Protein AF-A0A382EIV2-F1 (afdb_monomer)

Structure (mmCIF, N/CA/C/O backbone):
data_AF-A0A382EIV2-F1
#
_entry.id   AF-A0A382EIV2-F1
#
loop_
_atom_site.group_PDB
_atom_site.id
_atom_site.type_symbol
_atom_site.label_atom_id
_atom_site.label_alt_id
_atom_site.label_comp_id
_atom_site.label_asym_id
_atom_site.label_entity_id
_atom_site.label_seq_id
_atom_site.pdbx_PDB_ins_code
_atom_site.Cartn_x
_atom_site.Cartn_y
_atom_site.Cartn_z
_atom_site.occupancy
_atom_site.B_iso_or_equiv
_atom_site.auth_seq_id
_atom_site.auth_comp_id
_atom_site.auth_asym_id
_atom_site.auth_atom_id
_atom_site.pdbx_PDB_model_num
ATOM 1 N N . MET A 1 1 ? -18.127 0.387 5.994 1.00 49.38 1 MET A N 1
ATOM 2 C CA . MET A 1 1 ? -17.829 1.538 5.119 1.00 49.38 1 MET A CA 1
ATOM 3 C C . MET A 1 1 ? -16.393 1.357 4.674 1.00 49.38 1 MET A C 1
ATOM 5 O O . MET A 1 1 ? -15.523 1.398 5.531 1.00 49.38 1 MET A O 1
ATOM 9 N N . ALA A 1 2 ? -16.163 1.000 3.412 1.00 61.16 2 ALA A N 1
ATOM 10 C CA . ALA A 1 2 ? -14.812 0.908 2.868 1.00 61.16 2 ALA A CA 1
ATOM 11 C C . ALA A 1 2 ? -14.451 2.291 2.322 1.00 61.16 2 ALA A C 1
ATOM 13 O O . ALA A 1 2 ? -15.212 2.850 1.536 1.00 61.16 2 ALA A O 1
ATOM 14 N N . THR A 1 3 ? -13.353 2.863 2.801 1.00 69.94 3 THR A N 1
ATOM 15 C CA . THR A 1 3 ? -12.813 4.113 2.266 1.00 69.94 3 THR A CA 1
ATOM 16 C C . THR A 1 3 ? -11.891 3.739 1.117 1.00 69.94 3 THR A C 1
ATOM 18 O O . THR A 1 3 ? -10.886 3.070 1.343 1.00 69.94 3 THR A O 1
ATOM 21 N N . GLU A 1 4 ? -12.240 4.129 -0.106 1.00 69.50 4 GLU A N 1
ATOM 22 C CA . GLU A 1 4 ? -11.321 4.027 -1.239 1.00 69.50 4 GLU A CA 1
ATOM 23 C C . GLU A 1 4 ? -10.147 4.983 -1.013 1.00 69.50 4 GLU A C 1
ATOM 25 O O . GLU A 1 4 ? -10.331 6.185 -0.810 1.00 69.50 4 GLU A O 1
ATOM 30 N N . ILE A 1 5 ? -8.939 4.424 -0.990 1.00 70.31 5 ILE A N 1
ATOM 31 C CA . ILE A 1 5 ? -7.694 5.182 -0.905 1.00 70.31 5 ILE A CA 1
ATOM 32 C C . ILE A 1 5 ? -7.152 5.272 -2.323 1.00 70.31 5 ILE A C 1
ATOM 34 O O . ILE A 1 5 ? -6.595 4.307 -2.844 1.00 70.31 5 ILE A O 1
ATOM 38 N N . SER A 1 6 ? -7.340 6.428 -2.951 1.00 67.56 6 SER A N 1
ATOM 39 C CA . SER A 1 6 ? -6.693 6.727 -4.223 1.00 67.56 6 SER A CA 1
ATOM 40 C C . SER A 1 6 ? -5.249 7.124 -3.962 1.00 67.56 6 SER A C 1
ATOM 42 O O . SER A 1 6 ? -4.971 7.975 -3.113 1.00 67.56 6 SER A O 1
ATOM 44 N N . VAL A 1 7 ? -4.331 6.514 -4.703 1.00 70.44 7 VAL A N 1
ATOM 45 C CA . VAL A 1 7 ? -2.936 6.951 -4.727 1.00 70.44 7 VAL A CA 1
ATOM 46 C C . VAL A 1 7 ? -2.922 8.379 -5.300 1.00 70.44 7 VAL A C 1
ATOM 48 O O . VAL A 1 7 ? -3.509 8.594 -6.364 1.00 70.44 7 VAL A O 1
A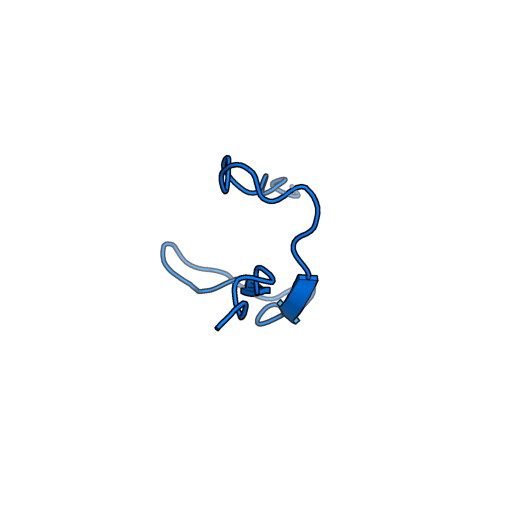TOM 51 N N . PRO A 1 8 ? -2.357 9.375 -4.589 1.00 68.69 8 PRO A N 1
ATOM 52 C CA . PRO A 1 8 ? -2.210 10.722 -5.135 1.00 68.69 8 PRO A CA 1
ATOM 53 C C . PRO A 1 8 ? -1.297 10.683 -6.365 1.00 68.69 8 PRO A C 1
ATOM 55 O O . PRO A 1 8 ? -0.524 9.744 -6.523 1.00 68.69 8 PRO A O 1
ATOM 58 N N . ASP A 1 9 ? -1.385 11.691 -7.232 1.00 68.75 9 ASP A N 1
ATOM 59 C CA . ASP A 1 9 ? -0.556 11.776 -8.437 1.00 68.75 9 ASP A CA 1
ATOM 60 C C . ASP A 1 9 ? 0.935 11.597 -8.088 1.00 68.75 9 ASP A C 1
ATOM 62 O O . ASP A 1 9 ? 1.516 12.385 -7.340 1.00 68.75 9 ASP A O 1
ATOM 66 N N . ILE A 1 10 ? 1.520 10.499 -8.568 1.00 67.69 10 ILE A N 1
ATOM 67 C CA . ILE A 1 10 ? 2.907 10.091 -8.302 1.00 67.69 10 ILE A CA 1
ATOM 68 C C . ILE A 1 10 ? 3.886 10.652 -9.351 1.00 67.69 10 ILE A C 1
ATOM 70 O O . ILE A 1 10 ? 5.083 10.388 -9.258 1.00 67.69 10 ILE A O 1
ATOM 74 N N . GLY A 1 11 ? 3.412 11.463 -10.307 1.00 64.38 11 GLY A N 1
ATOM 75 C CA . GLY A 1 11 ? 4.184 12.012 -11.427 1.00 64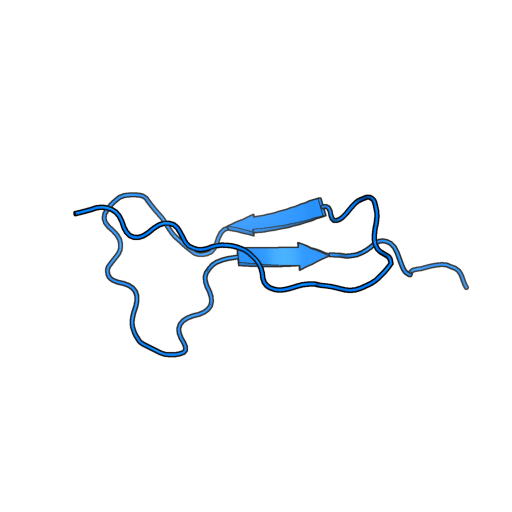.38 11 GLY A CA 1
ATOM 76 C C . GLY A 1 11 ? 4.124 11.160 -12.706 1.00 64.38 11 GLY A C 1
ATOM 77 O O . GLY A 1 11 ? 3.290 10.268 -12.822 1.00 64.38 11 GLY A O 1
ATOM 78 N N . ASP A 1 12 ? 5.036 11.421 -13.656 1.00 59.34 12 ASP A N 1
ATOM 79 C CA . ASP A 1 12 ? 5.198 10.755 -14.975 1.00 59.34 12 ASP A CA 1
ATOM 80 C C . ASP A 1 12 ? 5.612 9.261 -14.910 1.00 59.34 12 ASP A C 1
ATOM 82 O O . ASP A 1 12 ? 6.338 8.748 -15.761 1.00 59.34 12 ASP A O 1
ATOM 86 N N . PHE A 1 13 ? 5.189 8.530 -13.883 1.00 62.69 13 PHE A N 1
ATOM 87 C CA . PHE A 1 13 ? 5.398 7.091 -13.797 1.00 62.69 13 PHE A CA 1
ATOM 88 C C . PHE A 1 13 ? 4.158 6.380 -14.342 1.00 62.69 13 PHE A C 1
ATOM 90 O O . PHE A 1 13 ? 3.219 6.084 -13.610 1.00 62.69 13 PHE A O 1
ATOM 97 N N . GLU A 1 14 ? 4.165 6.094 -15.650 1.00 61.59 14 GLU A N 1
ATOM 98 C CA . GLU A 1 14 ? 3.127 5.294 -16.330 1.00 61.59 14 GLU A CA 1
ATOM 99 C C . GLU A 1 14 ? 2.993 3.879 -15.744 1.00 61.59 14 GLU A C 1
ATOM 101 O O . GLU A 1 14 ? 1.974 3.213 -15.923 1.00 61.59 14 GLU A O 1
ATOM 106 N N . SER A 1 15 ? 4.027 3.385 -15.059 1.00 64.00 15 SER A N 1
ATOM 107 C CA . SER A 1 15 ? 4.055 2.051 -14.463 1.00 64.00 15 SER A CA 1
ATOM 108 C C . SER A 1 15 ? 4.827 2.082 -13.146 1.00 64.00 15 SER A C 1
ATOM 110 O O . SER A 1 15 ? 6.052 2.155 -13.124 1.00 64.00 15 SER A O 1
ATOM 112 N N . VAL A 1 16 ? 4.088 2.055 -12.040 1.00 72.75 16 VAL A N 1
ATOM 113 C CA . VAL A 1 16 ? 4.614 1.793 -10.694 1.00 72.75 16 VAL A CA 1
ATOM 114 C C . VAL A 1 16 ? 4.299 0.364 -10.308 1.00 72.75 16 VAL A C 1
ATOM 116 O O . VAL A 1 16 ? 3.180 -0.105 -10.522 1.00 72.75 16 VAL A O 1
ATOM 119 N N . GLU A 1 17 ? 5.267 -0.305 -9.694 1.00 78.56 17 GLU A N 1
ATOM 120 C CA . GLU A 1 17 ? 5.095 -1.665 -9.211 1.00 78.56 17 GLU A CA 1
ATOM 121 C C . GLU A 1 17 ? 4.890 -1.665 -7.691 1.00 78.56 17 GLU A C 1
ATOM 123 O O . GLU A 1 17 ? 5.532 -0.923 -6.940 1.00 78.56 17 GLU A O 1
ATOM 128 N N . ILE A 1 18 ? 3.9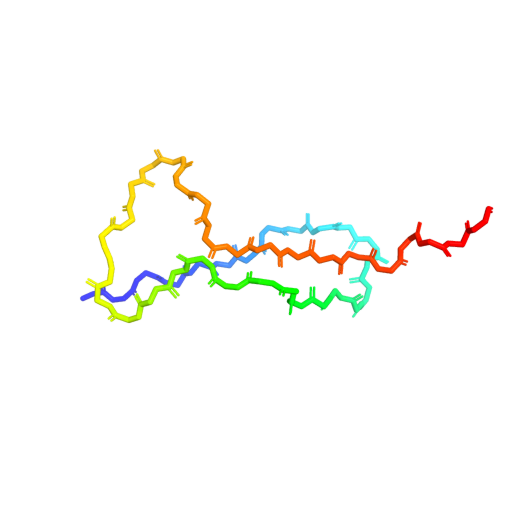39 -2.476 -7.221 1.00 79.12 18 ILE A N 1
ATOM 129 C CA . ILE A 1 18 ? 3.707 -2.672 -5.788 1.00 79.12 18 ILE A CA 1
ATOM 130 C C . ILE A 1 18 ? 4.722 -3.702 -5.303 1.00 79.12 18 ILE A C 1
ATOM 132 O O . ILE A 1 18 ? 4.555 -4.894 -5.557 1.00 79.12 18 ILE A O 1
ATOM 136 N N . ILE A 1 19 ? 5.747 -3.252 -4.584 1.00 82.62 19 ILE A N 1
ATOM 137 C CA . ILE A 1 19 ? 6.782 -4.149 -4.055 1.00 82.62 19 ILE A CA 1
ATOM 138 C C . ILE A 1 19 ? 6.406 -4.738 -2.695 1.00 82.62 19 ILE A C 1
ATOM 140 O O . ILE A 1 19 ? 6.821 -5.848 -2.371 1.00 82.62 19 ILE A O 1
ATOM 144 N N . GLU A 1 20 ? 5.593 -4.034 -1.899 1.00 83.06 20 GLU A N 1
ATOM 145 C CA . GLU A 1 20 ? 5.190 -4.517 -0.578 1.00 83.06 20 GLU A CA 1
ATOM 146 C C . GLU A 1 20 ? 3.835 -3.955 -0.136 1.00 8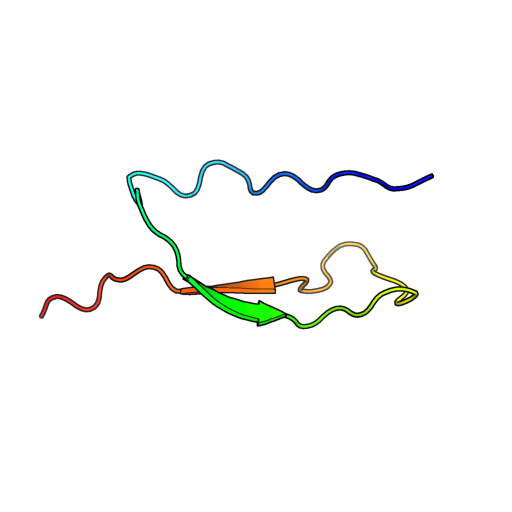3.06 20 GLU A C 1
ATOM 148 O O . GLU A 1 20 ? 3.584 -2.753 -0.207 1.00 83.06 20 GLU A O 1
ATOM 153 N N . ILE A 1 21 ? 2.959 -4.828 0.366 1.00 83.88 21 ILE A N 1
ATOM 154 C CA . ILE A 1 21 ? 1.682 -4.450 0.979 1.00 83.88 21 ILE A CA 1
ATOM 155 C C . ILE A 1 21 ? 1.825 -4.662 2.487 1.00 83.88 21 ILE A C 1
ATOM 157 O O . ILE A 1 21 ? 1.885 -5.801 2.952 1.00 83.88 21 ILE A O 1
ATOM 161 N N . LEU A 1 22 ? 1.864 -3.569 3.251 1.00 82.94 22 LEU A N 1
ATOM 162 C CA . LEU A 1 22 ? 2.022 -3.610 4.710 1.00 82.94 22 LEU A CA 1
ATOM 163 C C . LEU A 1 22 ? 0.690 -3.813 5.443 1.00 82.94 22 LEU A C 1
ATOM 165 O O . LEU A 1 22 ? 0.665 -3.966 6.661 1.00 82.94 22 LEU A O 1
ATOM 169 N N . VAL A 1 23 ? -0.420 -3.852 4.703 1.00 82.38 23 VAL A N 1
ATOM 170 C CA . VAL A 1 23 ? -1.777 -3.933 5.251 1.00 82.38 23 VAL A CA 1
ATOM 171 C C . VAL A 1 23 ? -2.476 -5.228 4.883 1.00 82.38 23 VAL A C 1
ATOM 173 O O . VAL A 1 23 ? -2.259 -5.821 3.827 1.00 82.38 23 VAL A O 1
ATOM 176 N N . LYS A 1 24 ? -3.373 -5.670 5.760 1.00 80.19 24 LYS A N 1
ATOM 177 C CA . LYS A 1 24 ? -4.198 -6.857 5.545 1.00 80.19 24 LYS A CA 1
ATOM 178 C C . LYS A 1 24 ? -5.682 -6.517 5.644 1.00 80.19 24 LYS A C 1
ATOM 180 O O . LYS A 1 24 ? -6.061 -5.541 6.293 1.00 80.19 24 LYS A O 1
ATOM 185 N N . PRO A 1 25 ? -6.559 -7.313 5.012 1.00 78.81 25 PRO A N 1
ATOM 186 C CA . PRO A 1 25 ? -7.994 -7.149 5.193 1.00 78.81 25 PRO A CA 1
ATOM 187 C C . PRO A 1 25 ? -8.361 -7.351 6.671 1.00 78.81 25 PRO A C 1
ATOM 189 O O . PRO A 1 25 ? -8.138 -8.423 7.228 1.00 78.81 25 PRO A O 1
ATOM 192 N N . GLY A 1 26 ? -8.927 -6.313 7.294 1.00 80.38 26 GLY A N 1
ATOM 193 C CA . GLY A 1 26 ? -9.286 -6.301 8.718 1.00 80.38 26 GLY A CA 1
ATOM 194 C C . GLY A 1 26 ? -8.263 -5.623 9.635 1.00 80.38 26 GLY A C 1
ATOM 195 O O . GLY A 1 26 ? -8.518 -5.526 10.834 1.00 80.38 26 GLY A O 1
ATOM 196 N N . ASP A 1 27 ? -7.145 -5.137 9.092 1.00 81.81 27 ASP A N 1
ATOM 197 C CA . ASP A 1 27 ? -6.151 -4.396 9.865 1.00 81.81 27 ASP A CA 1
ATOM 198 C C . ASP A 1 27 ? -6.636 -2.977 10.213 1.00 81.81 27 ASP A C 1
ATOM 200 O O . ASP A 1 27 ? -7.400 -2.357 9.466 1.00 81.81 27 ASP A O 1
ATOM 204 N N . THR A 1 28 ? -6.225 -2.468 11.376 1.00 79.50 28 THR A N 1
ATOM 205 C CA . THR A 1 28 ? -6.656 -1.149 11.867 1.00 79.50 28 THR A CA 1
ATOM 206 C C . THR A 1 28 ? -5.578 -0.118 11.561 1.00 79.50 28 THR A C 1
ATOM 208 O O . THR A 1 28 ? -4.592 -0.010 12.281 1.00 79.50 28 THR A O 1
ATOM 211 N N . ILE A 1 29 ? -5.781 0.656 10.496 1.00 79.25 29 ILE A N 1
ATOM 212 C CA . ILE A 1 29 ? -4.810 1.642 10.006 1.00 79.25 29 ILE A CA 1
ATOM 213 C C . ILE A 1 29 ? -5.036 2.993 10.697 1.00 79.25 29 ILE A C 1
ATOM 215 O O . ILE A 1 29 ? -6.157 3.508 10.719 1.00 79.25 29 ILE A O 1
ATOM 219 N N . ASN A 1 30 ? -3.973 3.586 11.244 1.00 80.25 30 ASN A N 1
ATOM 220 C CA . ASN A 1 30 ? -4.001 4.914 11.861 1.00 80.25 30 ASN A CA 1
ATOM 221 C C . ASN A 1 30 ? -3.539 6.009 10.885 1.00 80.25 30 ASN A C 1
ATOM 223 O O . ASN A 1 30 ? -2.934 5.750 9.846 1.00 80.25 30 ASN A O 1
ATOM 227 N N . LYS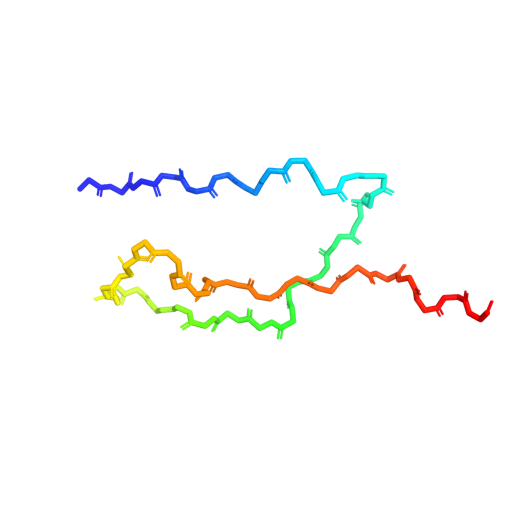 A 1 31 ? -3.796 7.282 11.219 1.00 74.25 31 LYS A N 1
ATOM 228 C CA . LYS A 1 31 ? -3.202 8.403 10.470 1.00 74.25 31 LYS A CA 1
ATOM 229 C C . LYS A 1 31 ? -1.675 8.317 10.568 1.00 74.25 31 LYS A C 1
ATOM 231 O O . LYS A 1 31 ? -1.154 8.368 11.680 1.00 74.25 31 LYS A O 1
ATOM 236 N N . ASN A 1 32 ? -1.006 8.307 9.413 1.00 77.81 32 ASN A N 1
ATOM 237 C CA . ASN A 1 32 ? 0.442 8.127 9.207 1.00 77.81 32 ASN A CA 1
ATOM 238 C C . ASN A 1 32 ? 0.950 6.676 9.181 1.00 77.81 32 ASN A C 1
ATOM 240 O O . ASN A 1 32 ? 2.158 6.491 9.054 1.00 77.81 32 ASN A O 1
ATOM 244 N N . ASP A 1 33 ? 0.081 5.663 9.260 1.00 82.38 33 ASP A N 1
ATOM 245 C CA . ASP A 1 33 ? 0.538 4.284 9.065 1.00 82.38 33 ASP A CA 1
ATOM 246 C C . ASP A 1 33 ? 0.859 4.015 7.582 1.00 82.38 33 ASP A C 1
ATOM 248 O O . ASP A 1 33 ? 0.072 4.402 6.706 1.00 82.38 33 ASP A O 1
ATOM 252 N N . PRO A 1 34 ? 1.999 3.369 7.278 1.00 80.38 34 PRO A N 1
ATOM 253 C CA . PRO A 1 34 ? 2.338 2.969 5.921 1.00 80.38 34 PRO A CA 1
ATOM 254 C C . PRO A 1 34 ? 1.392 1.863 5.442 1.00 80.38 34 PRO A C 1
ATOM 256 O O . PRO A 1 34 ? 1.195 0.854 6.112 1.00 80.38 34 PRO A O 1
ATOM 259 N N . ILE A 1 35 ? 0.806 2.055 4.260 1.00 83.75 35 ILE A N 1
ATOM 260 C CA . ILE A 1 35 ? -0.194 1.134 3.701 1.00 83.75 35 ILE A CA 1
ATOM 261 C C . ILE A 1 35 ? 0.445 0.200 2.671 1.00 83.75 35 ILE A C 1
ATOM 263 O O . ILE A 1 35 ? 0.289 -1.020 2.717 1.00 83.75 35 ILE A O 1
ATOM 267 N N . VAL A 1 36 ? 1.176 0.786 1.727 1.00 82.12 36 VAL A N 1
ATOM 268 C CA . VAL A 1 36 ? 1.776 0.096 0.589 1.00 82.12 36 VAL A CA 1
ATOM 269 C C . VAL A 1 3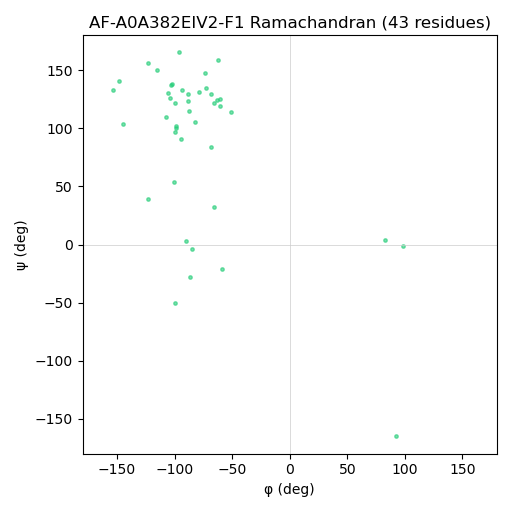6 ? 3.073 0.800 0.217 1.00 82.12 36 VAL A C 1
ATOM 271 O O . VAL A 1 36 ? 3.143 2.031 0.251 1.00 82.12 36 VAL A O 1
ATOM 274 N N . THR A 1 37 ? 4.084 0.020 -0.139 1.00 83.44 37 THR A N 1
ATOM 275 C CA . THR A 1 37 ? 5.328 0.516 -0.716 1.00 83.44 37 THR A CA 1
ATOM 276 C C . THR A 1 37 ? 5.258 0.321 -2.222 1.00 83.44 37 THR A C 1
ATOM 278 O O . THR A 1 37 ? 5.068 -0.793 -2.717 1.00 83.44 37 THR A O 1
ATOM 281 N N . LEU A 1 38 ? 5.393 1.429 -2.942 1.00 80.19 38 LEU A N 1
ATOM 282 C CA . LEU A 1 38 ? 5.451 1.464 -4.396 1.00 80.19 38 LEU A CA 1
ATOM 283 C C . LEU A 1 38 ? 6.898 1.730 -4.797 1.00 80.19 38 LEU A C 1
ATOM 285 O O . LEU A 1 38 ? 7.512 2.664 -4.281 1.00 80.19 38 LEU A O 1
ATOM 289 N N . GLU A 1 39 ? 7.428 0.929 -5.714 1.00 76.25 39 GLU A N 1
ATOM 290 C CA . GLU A 1 39 ? 8.700 1.207 -6.368 1.00 76.25 39 GLU A CA 1
ATOM 291 C C . GLU A 1 39 ? 8.406 1.705 -7.778 1.00 76.25 39 GLU A C 1
ATOM 293 O O . GLU A 1 39 ? 7.645 1.112 -8.544 1.00 76.25 39 GLU A O 1
ATOM 298 N N . SER A 1 40 ? 8.964 2.863 -8.100 1.00 74.75 40 SER A N 1
ATOM 299 C CA . SER A 1 40 ? 8.989 3.358 -9.466 1.00 74.75 40 SER A CA 1
ATOM 300 C C . SER A 1 40 ? 10.303 2.925 -10.087 1.00 74.75 40 SER A C 1
ATOM 302 O O . SER A 1 40 ? 11.355 3.126 -9.476 1.00 74.75 40 SER A O 1
ATOM 304 N N . ASP A 1 41 ? 10.259 2.382 -11.299 1.00 67.81 41 ASP A N 1
ATOM 305 C CA . ASP A 1 41 ? 11.459 2.036 -12.053 1.00 67.81 41 ASP A CA 1
ATOM 306 C C . ASP A 1 41 ? 12.186 3.331 -12.461 1.00 67.81 41 ASP A C 1
ATOM 308 O O . ASP A 1 41 ? 11.965 3.934 -13.510 1.00 67.81 41 ASP A O 1
ATOM 312 N N . LYS A 1 42 ? 12.993 3.860 -11.540 1.00 62.25 42 LYS A N 1
ATOM 313 C CA . LYS A 1 42 ? 13.928 4.959 -11.787 1.00 62.25 42 LYS A CA 1
ATOM 314 C C . LYS A 1 42 ? 15.340 4.530 -11.409 1.00 62.25 42 LYS A C 1
ATOM 316 O O . LYS A 1 42 ? 16.111 5.314 -10.867 1.00 62.25 42 LYS A O 1
ATOM 321 N N . SER A 1 43 ? 15.674 3.279 -11.716 1.00 52.97 43 SER A N 1
ATOM 322 C CA . SER A 1 43 ? 17.044 2.773 -11.695 1.00 52.97 43 SER A CA 1
ATOM 323 C C . SER A 1 43 ? 17.600 2.740 -13.120 1.00 52.97 43 SER A C 1
ATOM 325 O O . SER A 1 43 ? 18.068 1.721 -13.615 1.00 52.97 43 SER A O 1
ATOM 327 N N .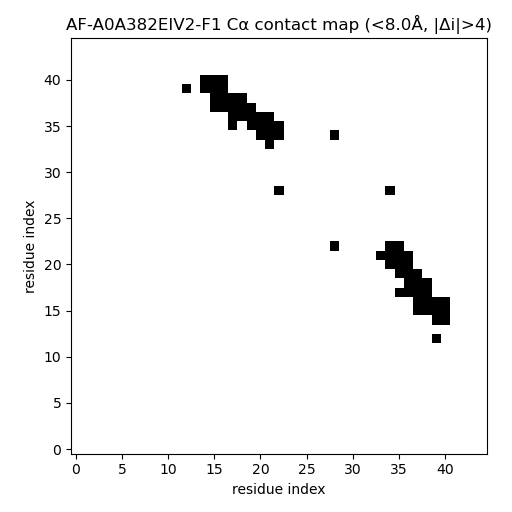 SER A 1 44 ? 17.540 3.877 -13.812 1.00 50.41 44 SER A N 1
ATOM 328 C CA . SER A 1 44 ? 18.421 4.106 -14.954 1.00 50.41 44 SER A CA 1
ATOM 329 C C . SER A 1 44 ? 19.564 4.985 -14.465 1.00 50.41 44 SER A C 1
ATOM 331 O O . SER A 1 44 ? 19.382 6.188 -14.314 1.00 50.41 44 SER A O 1
ATOM 333 N N . VAL A 1 45 ? 20.664 4.296 -14.138 1.00 41.34 45 VAL A N 1
ATOM 334 C CA . VAL A 1 45 ? 22.088 4.693 -14.175 1.00 41.34 45 VAL A CA 1
ATOM 335 C C . VAL A 1 45 ? 22.456 6.179 -14.123 1.00 41.34 45 VAL A C 1
ATOM 337 O O . VAL A 1 45 ? 22.039 6.955 -15.008 1.00 41.34 45 VAL A O 1
#

Mean predicted aligned error: 8.73 Å

Nearest PDB str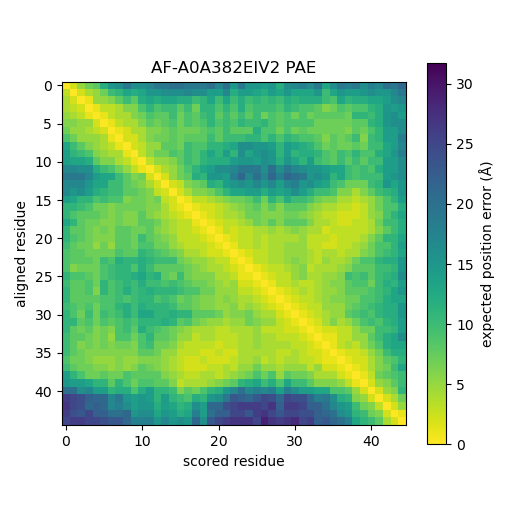uctures (foldseek):
  2jku-assembly1_A-2  TM=8.130E-01  e=9.232E-01  Homo sapiens
  2k7v-assembly1_B  TM=7.151E-01  e=3.997E+00  Escherichia coli K-12

pLDDT: mean 72.24, std 10.43, range [41.34, 83.88]

Sequence (45 aa):
MATEISVPDIG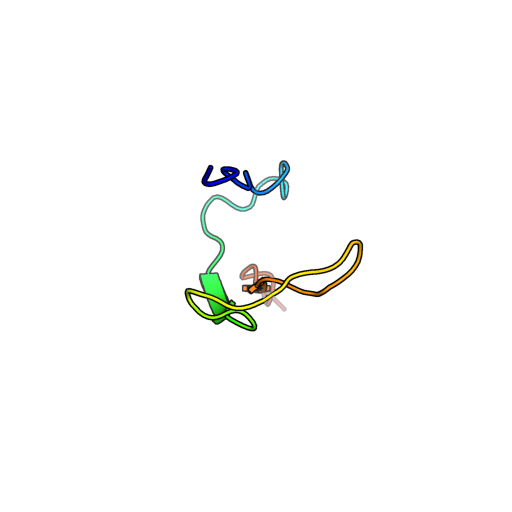DFESVEIIEILVKPGDTINKNDPIVTLESDKSSV

Radius of gyration: 12.96 Å; Cα contacts (8 Å, |Δi|>4): 32; chains: 1; bounding box: 40×19×28 Å

Solvent-accessible surface area (backbone atoms only — not comparable to full-atom values): 3412 Å² total; per-residue (Å²): 135,86,79,86,81,76,81,70,91,84,65,96,60,96,64,66,44,81,77,42,72,73,62,57,97,89,61,89,82,56,97,89,58,77,51,65,45,70,46,64,88,73,84,76,130

Foldseek 3Di:
DDDDDDDPCPPPQPDKDFPDAPDDVPDDDDVPRDGTDIDGPPPDD

InterPro domains:
  IPR000089 Biotin/lipoyl attachment [PF00364] (4-44)
  IPR011053 Single hybrid motif [SSF51230] (1-44)

Secondary structure (DSSP, 8-state):
-----PPP---S-S-EEEEEE---TT--PPTT---EEEEE-----

Organism: NCBI:txid408172